Protein AF-A0A2V7J7C9-F1 (afdb_monomer_lite)

Radius of gyration: 13.67 Å; chains: 1; bounding box: 28×27×42 Å

Structure (mmCIF, N/CA/C/O backbone):
data_AF-A0A2V7J7C9-F1
#
_entry.id   AF-A0A2V7J7C9-F1
#
loop_
_atom_site.group_PDB
_atom_site.id
_atom_site.type_symbol
_atom_site.label_atom_id
_atom_site.label_alt_id
_atom_site.label_comp_id
_atom_site.label_asym_id
_atom_site.label_entity_id
_atom_site.label_seq_id
_atom_site.pdbx_PDB_ins_code
_atom_site.Cartn_x
_atom_site.Cartn_y
_atom_site.Cartn_z
_atom_site.occupancy
_atom_site.B_iso_or_equiv
_atom_site.auth_seq_id
_atom_site.auth_comp_id
_atom_site.auth_asym_id
_atom_site.auth_atom_id
_atom_site.pdbx_PDB_model_num
ATOM 1 N N . MET A 1 1 ? -1.189 18.802 -18.397 1.00 45.81 1 MET A N 1
ATOM 2 C CA . MET A 1 1 ? -0.501 17.599 -18.904 1.00 45.81 1 MET A CA 1
ATOM 3 C C . MET A 1 1 ? -1.193 16.422 -18.258 1.00 45.81 1 MET A C 1
ATOM 5 O O . MET A 1 1 ? -0.946 16.147 -17.090 1.00 45.81 1 MET A O 1
ATOM 9 N N . ASP A 1 2 ? -2.148 15.829 -18.965 1.00 58.28 2 ASP A N 1
ATOM 10 C CA . ASP A 1 2 ? -2.865 14.662 -18.465 1.00 58.28 2 ASP A CA 1
ATOM 11 C C . ASP A 1 2 ? -1.904 13.477 -18.510 1.00 58.28 2 ASP A C 1
ATOM 13 O O . ASP A 1 2 ? -1.456 13.053 -19.574 1.00 58.28 2 ASP A O 1
ATOM 17 N N . PHE A 1 3 ? -1.490 13.006 -17.336 1.00 68.50 3 PHE A N 1
ATOM 18 C CA . PHE A 1 3 ? -0.726 11.771 -17.237 1.00 68.50 3 PHE A CA 1
ATOM 19 C C . PHE A 1 3 ? -1.637 10.623 -17.665 1.00 68.50 3 PHE A C 1
ATOM 21 O O . PHE A 1 3 ? -2.692 10.418 -17.065 1.00 68.50 3 PHE A O 1
ATOM 28 N N . ASP A 1 4 ? -1.223 9.862 -18.675 1.00 87.56 4 ASP A N 1
ATOM 29 C CA . ASP A 1 4 ? -1.909 8.635 -19.069 1.00 87.56 4 ASP A CA 1
ATOM 30 C C . ASP A 1 4 ? -1.758 7.593 -17.950 1.00 87.56 4 ASP A C 1
ATOM 32 O O . ASP A 1 4 ? -0.766 6.865 -17.849 1.00 87.56 4 ASP A O 1
ATOM 36 N N . LEU A 1 5 ? -2.752 7.565 -17.064 1.00 87.06 5 LEU A N 1
ATOM 37 C CA . LEU A 1 5 ? -2.789 6.672 -15.914 1.00 87.06 5 LEU A CA 1
ATOM 38 C C . LEU A 1 5 ? -2.860 5.193 -16.324 1.00 87.06 5 LEU A C 1
ATOM 40 O O . LEU A 1 5 ? -2.444 4.344 -15.535 1.00 87.06 5 LEU A O 1
ATOM 44 N N . ASP A 1 6 ? -3.339 4.865 -17.531 1.00 88.50 6 ASP A N 1
ATOM 45 C CA . ASP A 1 6 ? -3.325 3.487 -18.034 1.00 88.50 6 ASP A CA 1
ATOM 46 C C . ASP A 1 6 ? -1.909 3.064 -18.389 1.00 88.50 6 ASP A C 1
ATOM 48 O O . ASP A 1 6 ? -1.453 2.008 -17.942 1.00 88.50 6 ASP A O 1
ATOM 52 N N . LYS A 1 7 ? -1.181 3.918 -19.112 1.00 90.75 7 LYS A N 1
ATOM 53 C CA . LYS A 1 7 ? 0.221 3.671 -19.455 1.00 90.75 7 LYS A CA 1
ATOM 54 C C . LYS A 1 7 ? 1.097 3.573 -18.207 1.00 90.75 7 LYS A C 1
ATOM 56 O O . LYS A 1 7 ? 1.896 2.645 -18.094 1.00 90.75 7 LYS A O 1
ATOM 61 N N . VAL A 1 8 ? 0.908 4.476 -17.242 1.00 91.00 8 VAL A N 1
ATOM 62 C CA . VAL A 1 8 ? 1.625 4.441 -15.955 1.00 91.00 8 VAL A CA 1
ATOM 63 C C . VAL A 1 8 ? 1.289 3.166 -15.179 1.00 91.00 8 VAL A C 1
ATOM 65 O O . VAL A 1 8 ? 2.186 2.465 -14.712 1.00 91.00 8 VAL A O 1
ATOM 68 N N . GLY A 1 9 ? 0.003 2.821 -15.078 1.00 92.69 9 GLY A N 1
ATOM 69 C CA . GLY A 1 9 ? -0.428 1.604 -14.396 1.00 92.69 9 GLY A CA 1
ATOM 70 C C . GLY A 1 9 ? 0.078 0.327 -15.071 1.00 92.69 9 GLY A C 1
ATOM 71 O O . GLY A 1 9 ? 0.341 -0.658 -14.386 1.00 92.69 9 GLY A O 1
ATOM 72 N N . SER A 1 10 ? 0.214 0.313 -16.400 1.00 94.62 10 SER A N 1
ATOM 73 C CA . SER A 1 10 ? 0.798 -0.817 -17.132 1.00 94.62 10 SER A CA 1
ATOM 74 C C . SER A 1 10 ? 2.292 -0.954 -16.858 1.00 94.62 10 SER A C 1
ATOM 76 O O . SER A 1 10 ? 2.757 -2.061 -16.615 1.00 94.62 10 SER A O 1
ATOM 78 N N . ALA A 1 11 ? 3.032 0.158 -16.833 1.00 94.88 11 ALA A N 1
ATOM 79 C CA . ALA A 1 11 ? 4.467 0.137 -16.573 1.00 94.88 11 ALA A CA 1
ATOM 80 C C . ALA A 1 11 ? 4.789 -0.464 -15.194 1.00 94.88 11 ALA A C 1
ATOM 82 O O . ALA A 1 11 ? 5.617 -1.365 -15.098 1.00 94.88 11 ALA A O 1
ATOM 83 N N . TYR A 1 12 ? 4.094 -0.036 -14.134 1.00 94.75 12 TYR A N 1
ATOM 84 C CA . TYR A 1 12 ? 4.327 -0.592 -12.794 1.00 94.75 12 TYR A CA 1
ATOM 85 C C . TYR A 1 12 ? 3.859 -2.041 -12.642 1.00 94.75 12 TYR A C 1
ATOM 87 O O . TYR A 1 12 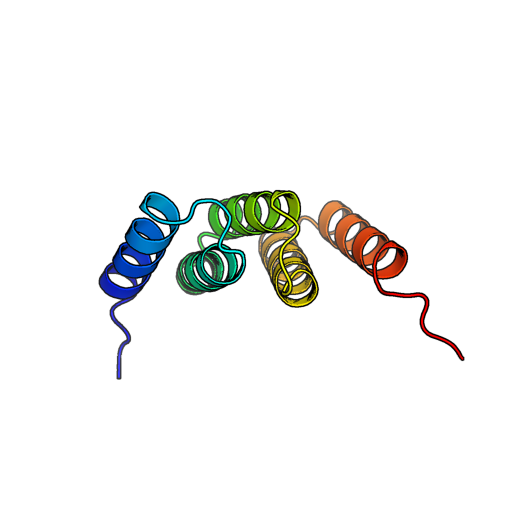? 4.445 -2.779 -11.855 1.00 94.75 12 TYR A O 1
ATOM 95 N N . ARG A 1 13 ? 2.853 -2.479 -13.409 1.00 95.44 13 ARG A N 1
ATOM 96 C CA . ARG A 1 13 ? 2.492 -3.903 -13.472 1.00 95.44 13 ARG A CA 1
ATOM 97 C C . ARG A 1 13 ? 3.626 -4.737 -14.061 1.00 95.44 13 ARG A C 1
ATOM 99 O O . ARG A 1 13 ? 4.000 -5.721 -13.441 1.00 95.44 13 ARG A O 1
ATOM 106 N N . SER A 1 14 ? 4.233 -4.298 -15.162 1.00 96.94 14 SER A N 1
ATOM 107 C CA . SER A 1 14 ? 5.394 -4.99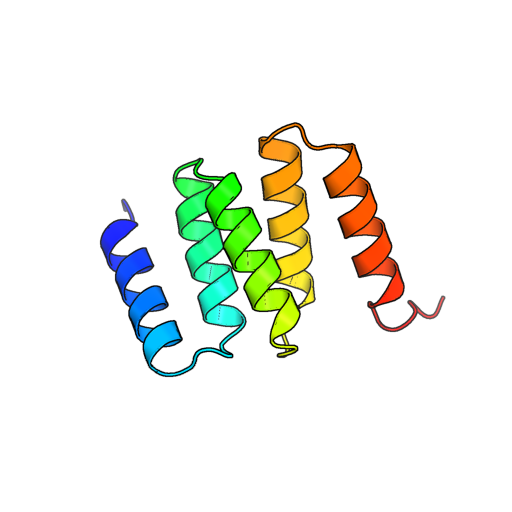0 -15.734 1.00 96.94 14 SER A CA 1
ATOM 108 C C . SER A 1 14 ? 6.604 -4.997 -14.796 1.00 96.94 14 SER A C 1
ATOM 110 O O . SER A 1 14 ? 7.334 -5.979 -14.752 1.00 96.94 14 SER A O 1
ATOM 112 N N . VAL A 1 15 ? 6.803 -3.946 -13.988 1.00 94.62 15 VAL A N 1
ATOM 113 C CA . VAL A 1 15 ? 7.830 -3.976 -12.930 1.00 94.62 15 VAL A CA 1
ATOM 114 C C . VAL A 1 15 ? 7.536 -5.084 -11.921 1.00 94.62 15 VAL A C 1
ATOM 116 O O . VAL A 1 15 ? 8.438 -5.842 -11.599 1.00 9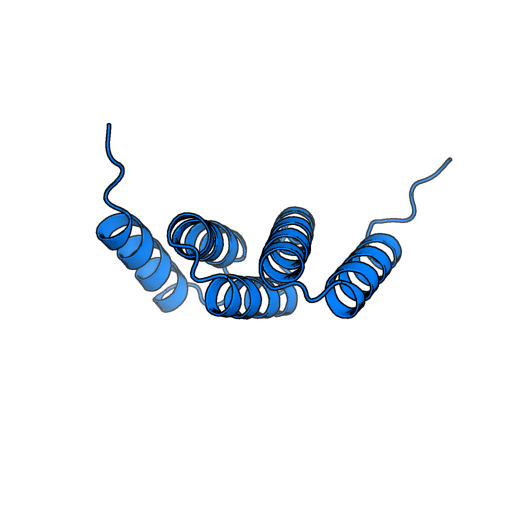4.62 15 VAL A O 1
ATOM 119 N N . LEU A 1 16 ? 6.288 -5.224 -11.469 1.00 92.69 16 LEU A N 1
ATOM 120 C CA . LEU A 1 16 ? 5.894 -6.268 -10.515 1.00 92.69 16 LEU A CA 1
ATOM 121 C C . LEU A 1 16 ? 5.913 -7.688 -11.104 1.00 92.69 16 LEU A C 1
ATOM 123 O O . LEU A 1 16 ? 5.999 -8.651 -10.348 1.00 92.69 16 LEU A O 1
ATOM 127 N N . GLU A 1 17 ? 5.827 -7.834 -12.428 1.00 95.56 17 GLU A N 1
ATOM 128 C CA . GLU A 1 17 ? 6.040 -9.117 -13.114 1.00 95.56 17 GLU A CA 1
ATOM 129 C C . GLU A 1 17 ? 7.516 -9.544 -13.079 1.00 95.56 17 GLU A C 1
ATOM 131 O O . GLU A 1 17 ? 7.804 -10.735 -12.989 1.00 95.56 17 GLU A O 1
ATOM 136 N N . LEU A 1 18 ? 8.443 -8.581 -13.135 1.00 96.19 18 LEU A N 1
ATOM 137 C CA . LEU A 1 18 ? 9.891 -8.823 -13.107 1.00 96.19 18 LEU A CA 1
ATOM 138 C C . LEU A 1 18 ? 10.458 -8.883 -11.682 1.00 96.19 18 LEU A C 1
ATOM 140 O O . LEU A 1 18 ? 11.357 -9.673 -11.408 1.00 96.19 18 LEU A O 1
ATOM 144 N N . ASP A 1 19 ? 9.938 -8.043 -10.792 1.00 91.56 19 ASP A N 1
ATOM 145 C CA . ASP A 1 19 ? 10.336 -7.906 -9.394 1.00 91.56 19 ASP A CA 1
ATOM 146 C C . ASP A 1 19 ? 9.076 -7.824 -8.510 1.00 91.56 19 ASP A C 1
ATOM 148 O O . ASP A 1 19 ? 8.574 -6.734 -8.202 1.00 91.56 19 ASP A O 1
ATOM 152 N N . PRO A 1 20 ? 8.530 -8.983 -8.099 1.00 90.62 20 PRO A N 1
ATOM 153 C CA . PRO A 1 20 ? 7.325 -9.047 -7.274 1.00 90.62 20 PRO A CA 1
ATOM 154 C C . PRO A 1 20 ? 7.479 -8.452 -5.868 1.00 90.62 20 PRO A C 1
ATOM 156 O O . PRO A 1 20 ? 6.465 -8.270 -5.186 1.00 90.62 20 PRO A O 1
ATOM 159 N N . GLU A 1 21 ? 8.709 -8.159 -5.430 1.00 89.38 21 GLU A N 1
ATOM 160 C CA . GLU A 1 21 ? 9.044 -7.607 -4.110 1.00 89.38 21 GLU A CA 1
ATOM 161 C C . GLU A 1 21 ? 9.323 -6.093 -4.160 1.00 89.38 21 GLU A C 1
ATOM 163 O O . GLU A 1 21 ? 9.707 -5.468 -3.162 1.00 89.38 21 GLU A O 1
ATOM 168 N N . ASN A 1 22 ? 9.066 -5.464 -5.310 1.00 88.69 22 ASN A N 1
ATOM 169 C CA . ASN A 1 22 ? 9.291 -4.044 -5.514 1.00 88.69 22 ASN A CA 1
ATOM 170 C C . ASN A 1 22 ? 8.246 -3.168 -4.796 1.00 88.69 22 ASN A C 1
ATOM 172 O O . ASN A 1 22 ? 7.203 -2.802 -5.350 1.00 88.69 22 ASN A O 1
ATOM 176 N N . GLY A 1 23 ? 8.542 -2.771 -3.556 1.00 87.62 23 GLY A N 1
ATOM 177 C CA . GLY A 1 23 ? 7.671 -1.900 -2.753 1.00 87.62 23 GLY A CA 1
ATOM 178 C C . GLY A 1 23 ? 7.339 -0.556 -3.421 1.00 87.62 23 GLY A C 1
ATOM 179 O O . GLY A 1 23 ? 6.221 -0.052 -3.289 1.00 87.62 23 GLY A O 1
ATOM 180 N N . ILE A 1 24 ? 8.269 0.003 -4.203 1.00 88.75 24 ILE A N 1
ATOM 181 C CA . ILE A 1 24 ? 8.070 1.259 -4.942 1.00 88.75 24 ILE A CA 1
ATOM 182 C C . ILE A 1 24 ? 7.032 1.075 -6.057 1.00 88.75 24 ILE A C 1
ATOM 184 O O . ILE A 1 24 ? 6.175 1.941 -6.255 1.00 88.75 24 ILE A O 1
ATOM 188 N N . ALA A 1 25 ? 7.065 -0.051 -6.771 1.00 92.06 25 ALA A N 1
ATOM 189 C CA . ALA A 1 25 ? 6.089 -0.351 -7.813 1.00 92.06 25 ALA A CA 1
ATOM 190 C C . ALA A 1 25 ? 4.680 -0.546 -7.236 1.00 92.06 25 ALA A C 1
ATOM 192 O O . ALA A 1 25 ? 3.728 0.017 -7.781 1.00 92.06 25 ALA A O 1
ATOM 193 N N . TYR A 1 26 ? 4.542 -1.237 -6.095 1.00 93.12 26 TYR A N 1
ATOM 194 C CA . TYR A 1 26 ? 3.263 -1.314 -5.373 1.00 93.12 26 TYR A CA 1
ATOM 195 C C . TYR A 1 26 ? 2.742 0.072 -4.987 1.00 93.12 26 TYR A C 1
ATOM 197 O O . TYR A 1 26 ? 1.571 0.372 -5.219 1.00 93.12 26 TYR A O 1
ATOM 205 N N . ASN A 1 27 ? 3.612 0.933 -4.451 1.00 91.56 27 ASN A N 1
ATOM 206 C CA . ASN A 1 27 ? 3.253 2.294 -4.062 1.00 91.56 27 ASN A CA 1
ATOM 207 C C . ASN A 1 27 ? 2.725 3.105 -5.248 1.00 91.56 27 ASN A C 1
ATOM 209 O O . ASN A 1 27 ? 1.641 3.685 -5.195 1.00 91.56 27 ASN A O 1
ATOM 213 N N . ASN A 1 28 ? 3.483 3.132 -6.341 1.00 92.44 28 ASN A N 1
ATOM 214 C CA . ASN A 1 28 ? 3.134 3.963 -7.483 1.00 92.44 28 ASN A CA 1
ATOM 215 C C . ASN A 1 28 ? 1.910 3.427 -8.236 1.00 92.44 28 ASN A C 1
ATOM 217 O O . ASN A 1 28 ? 1.091 4.214 -8.712 1.00 92.44 28 ASN A O 1
ATOM 221 N N . LEU A 1 29 ? 1.730 2.104 -8.292 1.00 94.56 29 LEU A N 1
ATOM 222 C CA . LEU A 1 29 ? 0.517 1.507 -8.838 1.00 94.56 29 LEU A CA 1
ATOM 223 C C . LEU A 1 29 ? -0.707 1.820 -7.961 1.00 94.56 29 LEU A C 1
ATOM 225 O O . LEU A 1 29 ? -1.762 2.165 -8.492 1.00 94.56 29 LEU A O 1
ATOM 229 N N . ALA A 1 30 ? -0.574 1.786 -6.632 1.00 94.31 30 ALA A N 1
ATOM 230 C CA . ALA A 1 30 ? -1.648 2.192 -5.728 1.00 94.31 30 ALA A CA 1
ATOM 231 C C . ALA A 1 30 ? -2.045 3.664 -5.928 1.00 94.31 30 ALA A C 1
ATOM 233 O O . ALA A 1 30 ? -3.235 3.960 -6.024 1.00 94.31 30 ALA A O 1
ATOM 234 N N . LEU A 1 31 ? -1.081 4.577 -6.106 1.00 93.19 31 LEU A N 1
ATOM 235 C CA . LEU A 1 31 ? -1.359 5.987 -6.413 1.00 93.19 31 LEU A CA 1
ATOM 236 C C . LEU A 1 31 ? -2.149 6.165 -7.720 1.00 93.19 31 LEU A C 1
ATOM 238 O O . LEU A 1 31 ? -3.031 7.024 -7.796 1.00 93.19 31 LEU A O 1
ATOM 242 N N . VAL A 1 32 ? -1.885 5.342 -8.743 1.00 94.69 32 VAL A N 1
ATOM 243 C CA . VAL A 1 32 ? -2.691 5.320 -9.978 1.00 94.69 32 VAL A CA 1
ATOM 244 C C . VAL A 1 32 ? -4.143 4.948 -9.669 1.00 94.69 32 VAL A C 1
ATOM 246 O O . VAL A 1 32 ? -5.065 5.624 -10.134 1.00 94.69 32 VAL A O 1
ATOM 249 N N . PHE A 1 33 ? -4.367 3.914 -8.855 1.00 95.25 33 PHE A N 1
ATOM 250 C CA . PHE A 1 33 ? -5.715 3.514 -8.447 1.00 95.25 33 PHE A CA 1
ATOM 251 C C . PHE A 1 33 ? -6.406 4.573 -7.577 1.00 95.25 33 PHE A C 1
ATOM 253 O O . PHE A 1 33 ? -7.578 4.873 -7.812 1.00 95.25 33 PHE A O 1
ATOM 260 N N . MET A 1 34 ? -5.690 5.221 -6.655 1.00 94.31 34 MET A N 1
ATOM 261 C CA . MET A 1 34 ? -6.220 6.322 -5.838 1.00 94.31 34 MET A CA 1
ATOM 262 C C . MET A 1 34 ? -6.654 7.513 -6.695 1.00 94.31 34 MET A C 1
ATOM 264 O O . MET A 1 34 ? -7.762 8.019 -6.520 1.00 94.31 34 MET A O 1
ATOM 268 N N . ARG A 1 35 ? -5.848 7.915 -7.691 1.00 93.44 35 ARG A N 1
ATOM 269 C CA . ARG A 1 35 ? -6.214 8.980 -8.648 1.00 93.44 35 ARG A CA 1
ATOM 270 C C . ARG A 1 35 ? -7.469 8.644 -9.453 1.00 93.44 35 ARG A C 1
ATOM 272 O O . ARG A 1 35 ? -8.216 9.539 -9.833 1.00 93.44 35 ARG A O 1
ATOM 279 N N . ARG A 1 36 ? -7.727 7.354 -9.671 1.00 93.81 36 ARG A N 1
ATOM 280 C CA . ARG A 1 36 ? -8.942 6.832 -10.317 1.00 93.81 36 ARG A CA 1
ATOM 281 C C . ARG A 1 36 ? -10.098 6.593 -9.349 1.00 93.81 36 ARG A C 1
ATOM 283 O O . ARG A 1 36 ? -11.118 6.051 -9.762 1.00 93.81 36 ARG A O 1
ATOM 290 N N . ARG A 1 37 ? -9.947 6.956 -8.071 1.00 94.50 37 ARG A N 1
ATOM 291 C CA . ARG A 1 37 ? -10.903 6.679 -6.986 1.00 94.50 37 ARG A CA 1
ATOM 292 C C . ARG A 1 37 ? -11.212 5.188 -6.789 1.00 94.50 37 ARG A C 1
ATOM 294 O O . ARG A 1 37 ? -12.222 4.826 -6.194 1.00 94.50 37 ARG A O 1
ATOM 301 N N . ARG A 1 38 ? -10.319 4.310 -7.252 1.00 96.56 38 ARG A N 1
ATOM 302 C CA . ARG A 1 38 ? -10.377 2.850 -7.085 1.00 96.56 38 ARG A CA 1
ATOM 303 C C . ARG A 1 38 ? -9.695 2.460 -5.772 1.00 96.56 38 ARG A C 1
ATOM 305 O O . ARG A 1 38 ? -8.683 1.768 -5.745 1.00 96.56 38 ARG A O 1
ATOM 312 N N . PHE A 1 39 ? -10.234 2.970 -4.668 1.00 95.50 39 PHE A N 1
ATOM 313 C CA . PHE A 1 39 ? -9.583 2.924 -3.355 1.00 95.50 39 PHE A CA 1
ATOM 314 C C . PHE A 1 39 ? -9.421 1.507 -2.790 1.00 95.50 39 PHE A C 1
ATOM 316 O O . PHE A 1 39 ? -8.422 1.229 -2.138 1.00 95.50 39 PHE A O 1
ATOM 323 N N . ALA A 1 40 ? -10.354 0.594 -3.078 1.00 95.88 40 ALA A N 1
ATOM 324 C CA . ALA A 1 40 ? -10.251 -0.798 -2.633 1.00 95.88 40 ALA A CA 1
ATOM 325 C C . ALA A 1 40 ? -9.053 -1.529 -3.269 1.00 95.88 40 ALA A C 1
ATOM 327 O O . ALA A 1 40 ? -8.375 -2.322 -2.619 1.00 95.88 40 ALA A O 1
ATOM 328 N N . GLU A 1 41 ? -8.758 -1.239 -4.536 1.00 95.94 41 GLU A N 1
ATOM 329 C CA . GLU A 1 41 ? -7.619 -1.834 -5.242 1.00 95.94 41 GLU A CA 1
ATOM 330 C C . GLU A 1 41 ? -6.301 -1.203 -4.814 1.00 95.94 41 GLU A C 1
ATOM 332 O O . GLU A 1 41 ? -5.308 -1.911 -4.648 1.00 95.94 41 GLU A O 1
ATOM 337 N N . ALA A 1 42 ? -6.308 0.110 -4.568 1.00 96.00 42 ALA A N 1
ATOM 338 C CA . ALA A 1 42 ? -5.177 0.791 -3.955 1.00 96.00 42 ALA A CA 1
ATOM 339 C C . ALA A 1 42 ? -4.837 0.180 -2.588 1.00 96.00 42 ALA A C 1
ATOM 341 O O . ALA A 1 42 ? -3.683 -0.177 -2.368 1.00 96.00 42 ALA A O 1
ATOM 342 N N . GLU A 1 43 ? -5.839 -0.020 -1.721 1.00 94.12 43 GLU A N 1
ATOM 343 C CA . GLU A 1 43 ? -5.681 -0.670 -0.414 1.00 94.12 43 GLU A CA 1
ATOM 344 C C . GLU A 1 43 ? -5.080 -2.076 -0.556 1.00 94.12 43 GLU A C 1
ATOM 346 O O . GLU A 1 43 ? -4.086 -2.392 0.092 1.00 94.12 43 GLU A O 1
ATOM 351 N N . SER A 1 44 ? -5.613 -2.905 -1.460 1.00 94.06 44 SER A N 1
ATOM 352 C CA . SER A 1 44 ? -5.077 -4.253 -1.688 1.00 94.06 44 SER A CA 1
ATOM 353 C C . SER A 1 44 ? -3.605 -4.237 -2.115 1.00 94.06 44 SER A C 1
ATOM 355 O O . SER A 1 44 ? -2.811 -5.053 -1.638 1.00 94.06 44 SER A O 1
ATOM 357 N N . LEU A 1 45 ? -3.217 -3.302 -2.984 1.00 92.69 45 LEU A N 1
ATOM 358 C CA . LEU A 1 45 ? -1.841 -3.187 -3.462 1.00 92.69 45 LEU A CA 1
ATOM 359 C C . LEU A 1 45 ? -0.875 -2.738 -2.381 1.00 92.69 45 LEU A C 1
ATOM 361 O O . LEU A 1 45 ? 0.201 -3.322 -2.261 1.00 92.69 45 LEU A O 1
ATOM 365 N N . VAL A 1 46 ? -1.247 -1.739 -1.581 1.00 89.69 46 VAL A N 1
ATOM 366 C CA . VAL A 1 46 ? -0.375 -1.294 -0.492 1.00 89.69 46 VAL A CA 1
ATOM 367 C C . VAL A 1 46 ? -0.257 -2.357 0.593 1.00 89.69 46 VAL A C 1
ATOM 369 O O . VAL A 1 46 ? 0.841 -2.569 1.092 1.00 89.69 46 VAL A O 1
ATOM 372 N N . THR A 1 47 ? -1.318 -3.119 0.890 1.00 88.94 47 THR A N 1
ATOM 373 C CA . THR A 1 47 ? -1.237 -4.271 1.805 1.00 88.94 47 THR A CA 1
ATOM 374 C C . THR A 1 47 ? -0.256 -5.330 1.302 1.00 88.94 47 THR A C 1
ATOM 376 O O . THR A 1 47 ? 0.547 -5.837 2.083 1.00 88.94 47 THR A O 1
ATOM 379 N N . ARG A 1 48 ? -0.265 -5.636 -0.002 1.00 89.31 48 ARG A N 1
ATOM 380 C CA . ARG A 1 48 ? 0.718 -6.552 -0.605 1.00 89.31 48 ARG A CA 1
ATOM 381 C C . ARG A 1 48 ? 2.137 -5.990 -0.539 1.00 89.31 48 ARG A C 1
ATOM 383 O O . ARG A 1 48 ? 3.049 -6.709 -0.145 1.00 89.31 48 ARG A O 1
ATOM 390 N N . GLY A 1 49 ? 2.314 -4.706 -0.846 1.00 88.75 49 GLY A N 1
ATOM 391 C CA . GLY A 1 49 ? 3.607 -4.026 -0.742 1.00 88.75 49 GLY A CA 1
ATOM 392 C C . GLY A 1 49 ? 4.174 -4.014 0.685 1.00 88.75 49 GLY A C 1
ATOM 393 O O . GLY A 1 49 ? 5.377 -4.148 0.877 1.00 88.75 49 GLY A O 1
ATOM 394 N N . LEU A 1 50 ? 3.318 -3.909 1.704 1.00 85.12 50 LEU A N 1
ATOM 395 C CA . LEU A 1 50 ? 3.729 -3.987 3.110 1.00 85.12 50 LEU A CA 1
ATOM 396 C C . LEU A 1 50 ? 4.183 -5.397 3.524 1.00 85.12 50 LEU A C 1
ATOM 398 O O . LEU A 1 50 ? 4.976 -5.524 4.457 1.00 85.12 50 LEU A O 1
ATOM 402 N N . ALA A 1 51 ? 3.697 -6.445 2.851 1.00 85.31 51 ALA A N 1
ATOM 403 C CA . ALA A 1 51 ? 4.069 -7.830 3.136 1.00 85.31 51 ALA A CA 1
ATOM 404 C C . ALA A 1 51 ? 5.459 -8.208 2.593 1.00 85.31 51 ALA A C 1
ATOM 406 O O . ALA A 1 51 ? 6.090 -9.099 3.153 1.00 85.31 51 ALA A O 1
ATOM 407 N N . VAL A 1 52 ? 5.952 -7.525 1.550 1.00 82.44 52 VAL A N 1
ATOM 408 C CA . VAL A 1 52 ? 7.259 -7.822 0.926 1.00 82.44 52 VAL A CA 1
ATOM 409 C C . VAL A 1 52 ? 8.457 -7.174 1.641 1.00 82.44 52 VAL A C 1
ATOM 411 O O . VAL A 1 52 ? 9.598 -7.444 1.298 1.00 82.44 52 VAL A O 1
ATOM 414 N N . GLY A 1 53 ? 8.234 -6.338 2.663 1.00 63.69 53 GLY A N 1
ATOM 415 C CA . GLY A 1 53 ? 9.270 -5.962 3.643 1.00 63.69 53 GLY A CA 1
ATOM 416 C C . GLY A 1 53 ? 10.403 -5.029 3.175 1.00 63.69 53 GLY A C 1
ATOM 417 O O . GLY A 1 53 ? 11.332 -4.797 3.947 1.00 63.69 53 GLY A O 1
ATOM 418 N N . ASN A 1 54 ? 10.342 -4.470 1.962 1.00 63.34 54 ASN A N 1
ATOM 419 C CA . ASN A 1 54 ? 11.392 -3.608 1.391 1.00 63.34 54 ASN A CA 1
ATOM 420 C C . ASN A 1 54 ? 11.382 -2.153 1.946 1.00 63.34 54 ASN A C 1
ATOM 422 O O . ASN A 1 54 ? 10.338 -1.674 2.401 1.00 63.34 54 ASN A O 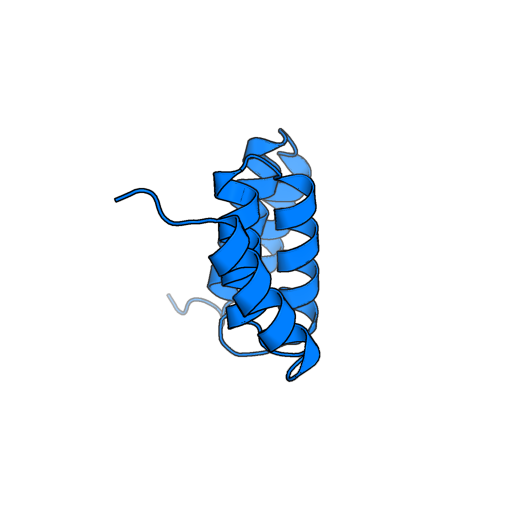1
ATOM 426 N N . PRO A 1 55 ? 12.501 -1.394 1.870 1.00 52.94 55 PRO A N 1
ATOM 427 C CA . PRO A 1 55 ? 12.569 0.014 2.272 1.00 52.94 55 PRO A CA 1
ATOM 428 C C . PRO A 1 55 ? 11.566 0.870 1.482 1.00 52.94 55 PRO A C 1
ATOM 430 O O . PRO A 1 55 ? 11.562 0.871 0.254 1.00 52.94 55 PRO A O 1
ATOM 433 N N . GLY A 1 56 ? 10.702 1.601 2.191 1.00 59.41 56 GLY A N 1
ATOM 434 C CA . GLY A 1 56 ? 9.568 2.346 1.611 1.00 59.41 56 GLY A CA 1
ATOM 435 C C . GLY A 1 56 ? 8.228 2.077 2.309 1.00 59.41 56 GLY A C 1
ATOM 436 O O . GLY A 1 56 ? 7.230 2.738 2.019 1.00 59.41 56 GLY A O 1
ATOM 437 N N . THR A 1 57 ? 8.221 1.153 3.275 1.00 64.44 57 THR A N 1
ATOM 438 C CA . THR A 1 57 ? 7.078 0.742 4.105 1.00 64.44 57 THR A CA 1
ATOM 439 C C . THR A 1 57 ? 6.246 1.918 4.634 1.00 64.44 57 THR A C 1
ATOM 441 O O . THR A 1 57 ? 5.020 1.855 4.613 1.00 64.44 57 THR A O 1
ATOM 444 N N . SER A 1 58 ? 6.877 3.022 5.050 1.00 71.50 58 SE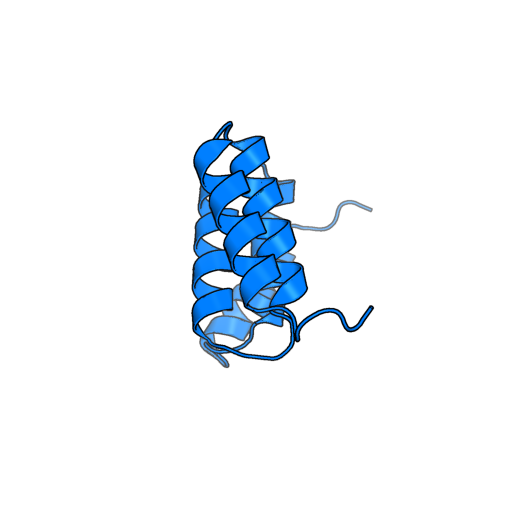R A N 1
ATOM 445 C CA . SER A 1 58 ? 6.175 4.185 5.617 1.00 71.50 58 SER A CA 1
ATOM 446 C C . SER A 1 58 ? 5.210 4.865 4.639 1.00 71.50 58 SER A C 1
ATOM 448 O O . SER A 1 58 ? 4.107 5.235 5.032 1.00 71.50 58 SER A O 1
ATOM 450 N N . THR A 1 59 ? 5.571 4.998 3.358 1.00 82.44 59 THR A N 1
ATOM 451 C CA . THR A 1 59 ? 4.691 5.623 2.351 1.00 82.44 59 THR A CA 1
ATOM 452 C C . THR A 1 59 ? 3.509 4.718 2.006 1.00 82.44 59 THR A C 1
ATOM 454 O O . THR A 1 59 ? 2.387 5.193 1.842 1.00 82.44 59 THR A O 1
ATOM 457 N N . LEU A 1 60 ? 3.731 3.401 1.975 1.00 85.50 60 LEU A N 1
ATOM 458 C CA . LEU A 1 60 ? 2.663 2.421 1.770 1.00 85.50 60 LEU A CA 1
ATOM 459 C C . LEU A 1 60 ? 1.634 2.445 2.909 1.00 85.50 60 LEU A C 1
ATOM 461 O O . LEU A 1 60 ? 0.439 2.333 2.643 1.00 85.50 60 LEU A O 1
ATOM 465 N N . PHE A 1 61 ? 2.069 2.654 4.157 1.00 86.12 61 PHE A N 1
ATOM 466 C CA . PHE A 1 61 ? 1.158 2.832 5.293 1.00 86.12 61 PHE A CA 1
ATOM 467 C C . PHE A 1 61 ? 0.275 4.075 5.149 1.00 86.12 61 PHE A C 1
ATOM 469 O O . PHE A 1 61 ? -0.931 3.986 5.374 1.00 86.12 61 PHE A O 1
ATOM 476 N N . ILE A 1 62 ? 0.843 5.210 4.730 1.00 89.19 62 ILE A N 1
ATOM 477 C CA . ILE A 1 62 ? 0.075 6.446 4.503 1.00 89.19 62 ILE A CA 1
ATOM 478 C C . ILE A 1 62 ? -0.987 6.219 3.421 1.00 89.19 62 ILE A C 1
ATOM 480 O O . ILE A 1 62 ? -2.164 6.491 3.644 1.00 89.19 62 ILE A O 1
ATOM 484 N N . ASN A 1 63 ? -0.605 5.622 2.292 1.00 90.88 63 ASN A N 1
ATOM 485 C CA . ASN A 1 63 ? -1.534 5.356 1.193 1.00 90.88 63 ASN A CA 1
ATOM 486 C C . ASN A 1 63 ? -2.625 4.335 1.565 1.00 90.88 63 ASN A C 1
ATOM 488 O O . ASN A 1 63 ? -3.743 4.415 1.048 1.00 90.88 63 ASN A O 1
ATOM 492 N N . ALA A 1 64 ? -2.338 3.399 2.479 1.00 91.12 64 ALA A N 1
ATOM 493 C CA . ALA A 1 64 ? -3.341 2.496 3.045 1.00 91.12 64 ALA A CA 1
ATOM 494 C C . ALA A 1 64 ? -4.381 3.265 3.862 1.00 91.12 64 ALA A C 1
ATOM 496 O O . ALA A 1 64 ? -5.578 3.132 3.606 1.00 91.12 64 ALA A O 1
ATOM 497 N N . VAL A 1 65 ? -3.921 4.120 4.780 1.00 93.19 65 VAL A N 1
ATOM 498 C CA . VAL A 1 65 ? -4.788 4.960 5.615 1.00 93.19 65 VAL A CA 1
ATOM 499 C C . VAL A 1 65 ? -5.638 5.883 4.745 1.00 93.19 65 VAL A C 1
ATOM 501 O O . VAL A 1 65 ? -6.853 5.930 4.919 1.00 93.19 65 VAL A O 1
ATOM 504 N N . GLU A 1 66 ? -5.048 6.557 3.757 1.00 94.31 66 GLU A N 1
ATOM 505 C CA . GLU A 1 66 ? -5.789 7.423 2.832 1.00 94.31 66 GLU A CA 1
ATOM 506 C C . GLU A 1 66 ? -6.842 6.646 2.030 1.00 94.31 66 GLU A C 1
ATOM 508 O O . GLU A 1 66 ? -7.992 7.079 1.923 1.00 94.31 66 GLU A O 1
ATOM 513 N N . SER A 1 67 ? -6.487 5.465 1.517 1.00 94.62 67 SER A N 1
ATOM 514 C CA . SER A 1 67 ? -7.423 4.601 0.790 1.00 94.62 67 SER A CA 1
ATOM 515 C C . SER A 1 67 ? -8.566 4.110 1.683 1.00 94.62 67 SER A C 1
ATOM 517 O O . SER A 1 67 ? -9.700 3.987 1.221 1.00 94.62 67 SER A O 1
ATOM 519 N N . GLN A 1 68 ? -8.306 3.842 2.962 1.00 96.19 68 GLN A N 1
ATOM 520 C CA . GLN A 1 68 ? -9.316 3.428 3.939 1.00 96.19 68 GLN A CA 1
ATOM 521 C C . GLN A 1 68 ? -10.231 4.585 4.340 1.00 96.19 68 GLN A C 1
ATOM 523 O O . GLN A 1 68 ? -11.452 4.415 4.361 1.00 96.19 68 GLN A O 1
ATOM 528 N N . VAL A 1 69 ? -9.670 5.769 4.594 1.00 96.69 69 VAL A N 1
ATOM 529 C CA . VAL A 1 69 ? -10.424 6.998 4.881 1.00 96.69 69 VAL A CA 1
ATOM 530 C C . VAL A 1 69 ? -11.344 7.340 3.711 1.00 96.69 69 VAL A C 1
ATOM 532 O O . VAL A 1 69 ? -12.530 7.586 3.922 1.00 96.69 69 VAL A O 1
ATOM 535 N N . ALA A 1 70 ? -10.846 7.261 2.473 1.00 95.56 70 ALA A N 1
ATOM 536 C CA . ALA A 1 70 ? -11.643 7.499 1.270 1.00 95.56 70 ALA A CA 1
ATOM 537 C C . ALA A 1 70 ? -12.786 6.482 1.077 1.00 95.56 70 ALA A C 1
ATOM 539 O O . ALA A 1 70 ? -13.786 6.794 0.432 1.00 95.56 70 ALA A O 1
ATOM 540 N N . GLN A 1 71 ? -12.660 5.282 1.652 1.00 95.94 71 GLN A N 1
ATOM 541 C CA . GLN A 1 71 ? -13.713 4.260 1.699 1.00 95.94 71 GLN A CA 1
ATOM 542 C C . GLN A 1 71 ? -14.644 4.394 2.919 1.00 95.94 71 GLN A C 1
ATOM 544 O O . GLN A 1 71 ? -15.573 3.603 3.058 1.00 95.94 71 GLN A O 1
ATOM 549 N N . GLY A 1 72 ? -14.398 5.340 3.831 1.00 96.25 72 GLY A N 1
ATOM 550 C CA . GLY A 1 72 ? -15.139 5.470 5.091 1.00 96.25 72 GLY A CA 1
ATOM 551 C C . GLY A 1 72 ? -14.770 4.425 6.154 1.00 96.25 72 GLY A C 1
ATOM 552 O O . GLY A 1 72 ? -15.432 4.335 7.188 1.00 96.25 72 GLY A O 1
ATOM 553 N N . LYS A 1 73 ? -13.705 3.639 5.947 1.00 96.56 73 LYS A N 1
ATOM 554 C CA . LYS A 1 73 ? -13.251 2.574 6.857 1.00 96.56 73 LYS A CA 1
ATOM 555 C C . LYS A 1 73 ? -12.421 3.136 8.018 1.00 96.56 73 LYS A C 1
ATOM 557 O O . LYS A 1 73 ? -11.258 2.779 8.192 1.00 96.56 73 LYS A O 1
ATOM 562 N N . MET A 1 74 ? -13.015 4.000 8.840 1.00 94.44 74 MET A N 1
ATOM 563 C CA . MET A 1 74 ? -12.296 4.713 9.912 1.00 94.44 74 MET A CA 1
ATOM 564 C C . MET A 1 74 ? -11.657 3.776 10.947 1.00 94.44 74 MET A C 1
ATOM 566 O O . MET A 1 74 ? -10.543 4.023 11.401 1.00 94.44 74 MET A O 1
ATOM 570 N N . ALA A 1 75 ? -12.320 2.664 11.280 1.00 95.19 75 ALA A N 1
ATOM 571 C CA . ALA A 1 75 ? -11.762 1.664 12.192 1.00 95.19 75 ALA A CA 1
ATOM 572 C C . ALA A 1 75 ? -10.498 0.994 11.622 1.00 95.19 75 ALA A C 1
ATOM 574 O O . ALA A 1 75 ? -9.517 0.816 12.342 1.00 95.19 75 ALA A O 1
ATOM 575 N N . ALA A 1 76 ? -10.502 0.670 10.324 1.00 91.56 76 ALA A N 1
ATOM 576 C CA . ALA A 1 76 ? -9.346 0.084 9.647 1.00 91.56 76 ALA A CA 1
ATOM 577 C C . ALA A 1 76 ? -8.195 1.094 9.539 1.00 91.56 76 ALA A C 1
ATOM 579 O O . ALA A 1 76 ? -7.068 0.759 9.889 1.00 91.56 76 ALA A O 1
ATOM 580 N N . ALA A 1 77 ? -8.504 2.343 9.173 1.00 93.50 77 ALA A N 1
ATOM 581 C CA . ALA A 1 77 ? -7.539 3.441 9.146 1.00 93.50 77 ALA A CA 1
ATOM 582 C C . ALA A 1 77 ? -6.837 3.614 10.499 1.00 93.50 77 ALA A C 1
ATOM 584 O O . ALA A 1 77 ? -5.609 3.656 10.563 1.00 93.50 77 ALA A O 1
ATOM 585 N N . ASN A 1 78 ? -7.598 3.629 11.595 1.00 92.31 78 ASN A N 1
ATOM 586 C CA . ASN A 1 78 ? -7.032 3.753 12.9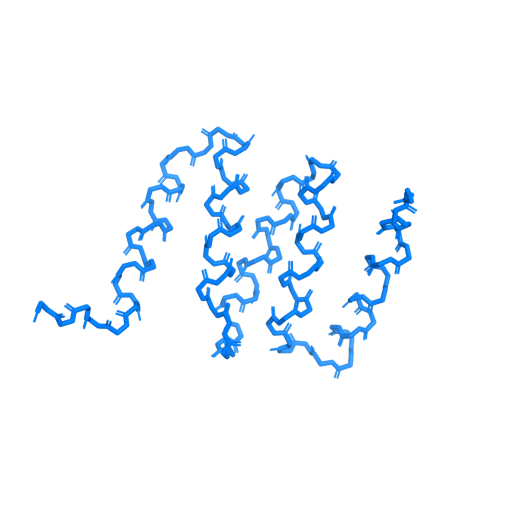35 1.00 92.31 78 ASN A CA 1
ATOM 587 C C . ASN A 1 78 ? -6.137 2.558 13.307 1.00 92.31 78 ASN A C 1
ATOM 589 O O . ASN A 1 78 ? -5.070 2.738 13.894 1.00 92.31 78 ASN A O 1
ATOM 593 N N . ALA A 1 79 ? -6.534 1.339 12.929 1.00 90.62 79 ALA A N 1
ATOM 594 C CA . ALA A 1 79 ? -5.713 0.149 13.132 1.00 90.62 79 ALA A CA 1
ATOM 595 C C . ALA A 1 79 ? -4.396 0.214 12.336 1.00 90.62 79 ALA A C 1
ATOM 597 O O . ALA A 1 79 ? -3.339 -0.117 12.872 1.00 90.62 79 ALA A O 1
ATOM 598 N N . SER A 1 80 ? -4.436 0.687 11.088 1.00 88.38 80 SER A N 1
ATOM 599 C CA . SER A 1 80 ? -3.247 0.860 10.247 1.00 88.38 80 SER A CA 1
ATOM 600 C C . SER A 1 80 ? -2.301 1.944 10.776 1.00 88.38 80 SER A C 1
ATOM 602 O O . SER A 1 80 ? -1.089 1.736 10.762 1.00 88.38 80 SER A O 1
ATOM 604 N N . VAL A 1 81 ? -2.826 3.051 11.314 1.00 88.31 81 VAL A N 1
ATOM 605 C CA . VAL A 1 81 ? -2.021 4.077 12.004 1.00 88.31 81 VAL A CA 1
ATOM 606 C C . VAL A 1 81 ? -1.327 3.498 13.238 1.00 88.31 81 VAL A C 1
ATOM 608 O O . VAL A 1 81 ? -0.125 3.697 13.419 1.00 88.31 81 VAL A O 1
ATOM 611 N N . ALA A 1 82 ? -2.057 2.749 14.070 1.00 88.56 82 ALA A N 1
ATOM 612 C CA . ALA A 1 82 ? -1.488 2.120 15.259 1.00 88.56 82 ALA A CA 1
ATOM 613 C C . ALA A 1 82 ? -0.391 1.106 14.898 1.00 88.56 82 ALA A C 1
ATOM 615 O O . ALA A 1 82 ? 0.659 1.072 15.537 1.00 88.56 82 ALA A O 1
ATOM 616 N N . GLU A 1 83 ? -0.603 0.310 13.849 1.00 83.75 83 GLU A N 1
ATOM 617 C CA . GLU A 1 83 ? 0.400 -0.637 13.362 1.00 83.75 83 GLU A CA 1
ATOM 618 C C . GLU A 1 83 ? 1.660 0.065 12.851 1.00 83.75 83 GLU A C 1
ATOM 620 O O . GLU A 1 83 ? 2.770 -0.351 13.185 1.00 83.75 83 GLU A O 1
ATOM 625 N N . PHE A 1 84 ? 1.506 1.152 12.092 1.00 83.25 84 PHE A N 1
ATOM 626 C CA . PHE A 1 84 ? 2.641 1.945 11.632 1.00 83.25 84 PHE A CA 1
ATOM 627 C C . PHE A 1 84 ? 3.455 2.497 12.806 1.00 83.25 84 PHE A C 1
ATOM 629 O O . PHE A 1 84 ? 4.675 2.344 12.827 1.00 83.25 84 PHE A O 1
ATOM 636 N N . ALA A 1 85 ? 2.787 3.063 13.815 1.00 82.31 85 ALA A N 1
ATOM 637 C CA . ALA A 1 85 ? 3.444 3.594 15.007 1.00 82.31 85 ALA A CA 1
ATOM 638 C C . ALA A 1 85 ? 4.218 2.521 15.792 1.00 82.31 85 ALA A C 1
ATOM 640 O O . ALA A 1 85 ? 5.276 2.815 16.339 1.00 82.31 85 ALA A O 1
ATOM 641 N N . ARG A 1 86 ? 3.729 1.271 15.820 1.00 81.75 86 ARG A N 1
ATOM 642 C CA . ARG A 1 86 ? 4.449 0.142 16.437 1.00 81.75 86 ARG A CA 1
ATOM 643 C C . ARG A 1 86 ? 5.701 -0.274 15.664 1.00 81.75 86 ARG A C 1
ATOM 645 O O . ARG A 1 86 ? 6.644 -0.764 16.277 1.00 81.75 86 ARG A O 1
ATOM 652 N N . ARG A 1 87 ? 5.683 -0.152 14.332 1.00 73.38 87 ARG A N 1
ATOM 653 C CA . ARG A 1 87 ? 6.771 -0.606 13.446 1.00 73.38 87 ARG A CA 1
ATOM 654 C C . ARG A 1 87 ? 7.817 0.458 13.153 1.00 73.38 87 ARG A C 1
ATOM 656 O O . ARG A 1 87 ? 8.948 0.102 12.829 1.00 73.38 87 ARG A O 1
ATOM 663 N N . ALA A 1 88 ? 7.448 1.735 13.202 1.00 68.38 88 ALA A N 1
ATOM 664 C CA . ALA A 1 88 ? 8.415 2.814 13.100 1.00 68.38 88 ALA A CA 1
ATOM 665 C C . ALA A 1 88 ? 9.462 2.622 14.213 1.00 68.38 88 ALA A C 1
ATOM 667 O O . ALA A 1 88 ? 9.064 2.350 15.350 1.00 68.38 88 ALA A O 1
ATOM 668 N N . PRO A 1 89 ? 10.776 2.703 13.913 1.00 60.91 89 PRO A N 1
ATOM 669 C CA . PRO A 1 89 ? 11.803 2.608 14.944 1.00 60.91 89 PRO A CA 1
ATOM 670 C C . PRO A 1 89 ? 11.432 3.612 16.029 1.00 60.91 89 PRO A C 1
ATOM 672 O O . PRO A 1 89 ? 11.197 4.777 15.706 1.00 60.91 89 PRO A O 1
ATOM 675 N N . ALA A 1 90 ? 11.252 3.109 17.257 1.00 54.12 90 ALA A N 1
ATOM 676 C CA . ALA A 1 90 ? 10.682 3.849 18.374 1.00 54.12 90 ALA A CA 1
ATOM 677 C C . ALA A 1 90 ? 11.231 5.273 18.365 1.00 54.12 90 ALA A C 1
ATOM 679 O O . ALA A 1 90 ? 12.440 5.450 18.485 1.00 54.12 90 ALA A O 1
ATOM 680 N N . ASN A 1 91 ? 10.347 6.244 18.129 1.00 42.59 91 ASN A N 1
ATOM 681 C CA . ASN A 1 91 ? 10.681 7.659 18.070 1.00 42.59 91 ASN A CA 1
ATOM 682 C C . ASN A 1 91 ? 11.410 7.987 19.387 1.00 42.59 91 ASN A C 1
ATOM 684 O O . ASN A 1 91 ? 10.746 7.982 20.429 1.00 42.59 91 ASN A O 1
ATOM 688 N N . PRO A 1 92 ? 12.746 8.156 19.407 1.00 42.31 92 PRO A N 1
ATOM 689 C CA . PRO A 1 92 ? 13.408 8.526 20.636 1.00 42.31 92 PRO A CA 1
ATOM 690 C C . PRO A 1 92 ? 13.005 9.976 20.886 1.00 42.31 92 PRO A C 1
ATOM 692 O O . PRO A 1 92 ? 13.180 10.829 20.017 1.00 42.31 92 PRO A O 1
ATOM 695 N N . THR A 1 93 ? 12.373 10.206 22.033 1.00 45.34 93 THR A N 1
ATOM 696 C CA . THR A 1 93 ? 12.133 11.541 22.592 1.00 45.34 93 THR A CA 1
ATOM 697 C C . THR A 1 93 ? 13.407 12.364 22.640 1.00 45.34 93 THR A C 1
ATOM 699 O O . THR A 1 93 ? 14.449 11.760 22.990 1.00 45.34 93 THR A O 1
#

Secondary structure (DSSP, 8-state):
----HHHHHHHHHHHHHH-TT-HHHHHHHHHHHHHTT-HHHHHHHHHHHHHS--TTHHHHHHHHHHHHHHTT-HHHHHHHHHHHHHHS-----

Sequence (93 aa):
MDFDLDKVGSAYRSVLELDPENGIAYNNLALVFMRRRRFAEAESLVTRGLAVGNPGTSTLFINAVESQVAQGKMAAANASVAEFARRAPANPT

pLDDT: mean 85.92, std 13.69, range [42.31, 96.94]

Foldseek 3Di:
DDDPLVVQLVVLVVVCVVPVQPLVSLLSNLVSCVVVVVLVVSLVSLVSNCVSPDPPNLSSLVSNLVSCVSVVVNVVSVVSVVVSCVPPPPPDD